Protein AF-A0A6N6S0V0-F1 (afdb_monomer)

Mean predicted aligned error: 8.51 Å

Structure (mmCIF, N/CA/C/O backbone):
data_AF-A0A6N6S0V0-F1
#
_entry.id   AF-A0A6N6S0V0-F1
#
loop_
_atom_site.group_PDB
_atom_site.id
_atom_site.type_symbol
_atom_site.label_atom_id
_atom_site.label_alt_id
_atom_site.label_comp_id
_atom_site.label_asym_id
_atom_site.label_entity_id
_atom_site.label_seq_id
_atom_site.pdbx_PDB_ins_code
_atom_site.Cartn_x
_atom_site.Cartn_y
_atom_site.Cartn_z
_atom_site.occupancy
_atom_site.B_iso_or_equiv
_atom_site.auth_seq_id
_atom_site.auth_comp_id
_atom_site.auth_asym_id
_atom_site.auth_atom_id
_atom_site.pdbx_PDB_model_num
ATOM 1 N N . MET A 1 1 ? -12.420 2.043 32.233 1.00 51.09 1 MET A N 1
ATOM 2 C CA . MET A 1 1 ? -12.895 2.831 31.072 1.00 51.09 1 MET A CA 1
ATOM 3 C C . MET A 1 1 ? -11.748 3.290 30.139 1.00 51.09 1 MET A C 1
ATOM 5 O O . MET A 1 1 ? -11.850 4.360 29.569 1.00 51.09 1 MET A O 1
ATOM 9 N N . LYS A 1 2 ? -10.677 2.492 29.927 1.00 57.66 2 LYS A N 1
ATOM 10 C CA . LYS A 1 2 ? -9.494 2.874 29.107 1.00 57.66 2 LYS A CA 1
ATOM 11 C C . LYS A 1 2 ? -9.527 2.423 27.634 1.00 57.66 2 LYS A C 1
ATOM 13 O O . LYS A 1 2 ? -8.798 2.944 26.811 1.00 57.66 2 LYS A O 1
ATOM 18 N N . LYS A 1 3 ? -10.421 1.495 27.281 1.00 58.19 3 LYS A N 1
ATOM 19 C CA . LYS A 1 3 ? -10.425 0.790 25.984 1.00 58.19 3 LYS A CA 1
ATOM 20 C C . LYS A 1 3 ? -10.667 1.682 24.751 1.00 58.19 3 LYS A C 1
ATOM 22 O O . LYS A 1 3 ? -10.444 1.241 23.632 1.00 58.19 3 LYS A O 1
ATOM 27 N N . ASN A 1 4 ? -11.180 2.902 24.931 1.00 60.28 4 ASN A N 1
ATOM 28 C CA . ASN A 1 4 ? -11.563 3.778 23.820 1.00 60.28 4 ASN A CA 1
ATOM 29 C C . ASN A 1 4 ? -10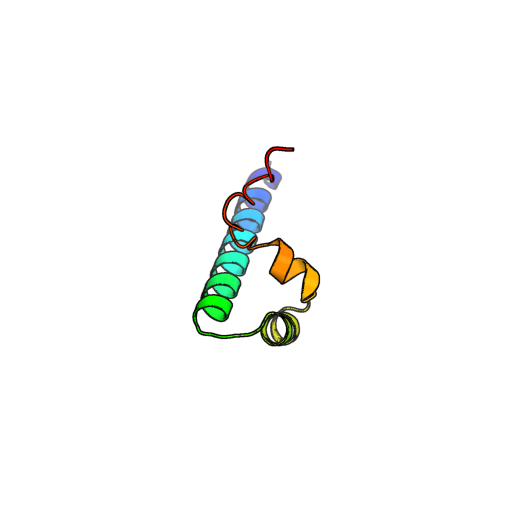.409 4.647 23.296 1.00 60.28 4 ASN A C 1
ATOM 31 O O . ASN A 1 4 ? -10.410 4.970 22.111 1.00 60.28 4 ASN A O 1
ATOM 35 N N . GLU A 1 5 ? -9.434 5.002 24.136 1.00 62.50 5 GLU A N 1
ATOM 36 C CA . GLU A 1 5 ? -8.276 5.814 23.727 1.00 62.50 5 GLU A CA 1
ATOM 37 C C . GLU A 1 5 ? -7.270 4.981 22.926 1.00 62.50 5 GLU A C 1
ATOM 39 O O . GLU A 1 5 ? -6.834 5.409 21.856 1.00 62.50 5 GLU A O 1
ATOM 44 N N . ASP A 1 6 ? -7.017 3.745 23.366 1.00 67.56 6 ASP A N 1
ATOM 45 C CA . ASP A 1 6 ? -6.125 2.796 22.685 1.00 67.56 6 ASP A CA 1
ATOM 46 C C . ASP A 1 6 ? -6.557 2.557 21.224 1.00 67.56 6 ASP A C 1
ATOM 48 O O . ASP A 1 6 ? -5.749 2.593 20.297 1.00 67.56 6 ASP A O 1
ATOM 52 N N . ASN A 1 7 ? -7.869 2.446 20.987 1.00 81.00 7 ASN A N 1
ATOM 53 C CA . ASN A 1 7 ? -8.439 2.268 19.649 1.00 81.00 7 ASN A CA 1
ATOM 54 C C . ASN A 1 7 ? -8.213 3.468 18.713 1.00 81.00 7 ASN A C 1
ATOM 56 O O . ASN A 1 7 ? -8.202 3.304 17.488 1.00 81.00 7 ASN A O 1
ATOM 60 N N . ASN A 1 8 ? -8.105 4.684 19.250 1.00 88.00 8 ASN A N 1
ATOM 61 C CA . ASN A 1 8 ? -7.848 5.875 18.440 1.00 88.00 8 ASN A CA 1
ATOM 62 C C . ASN A 1 8 ? -6.372 5.958 18.059 1.00 88.00 8 ASN A C 1
ATOM 64 O O . ASN A 1 8 ? -6.061 6.230 16.897 1.00 88.00 8 ASN A O 1
ATOM 68 N N . LEU A 1 9 ? -5.491 5.627 19.002 1.00 90.56 9 LEU A N 1
ATOM 69 C CA . LEU A 1 9 ? -4.050 5.614 18.793 1.00 90.56 9 LEU A CA 1
ATOM 70 C C . LEU A 1 9 ? -3.640 4.553 17.758 1.00 90.56 9 LEU A C 1
ATOM 72 O O . LEU A 1 9 ? -2.893 4.846 16.825 1.00 90.56 9 LEU A O 1
ATOM 76 N N . GLU A 1 10 ? -4.211 3.348 17.822 1.00 91.06 10 GLU A N 1
ATOM 77 C CA . GLU A 1 10 ? -3.973 2.300 16.817 1.00 91.06 10 GLU A CA 1
ATOM 78 C C . GLU A 1 10 ? -4.420 2.714 15.405 1.00 91.06 10 GLU A C 1
ATOM 80 O O . GLU A 1 10 ? -3.729 2.460 14.409 1.00 91.06 10 GLU A O 1
ATOM 85 N N . LYS A 1 11 ? -5.576 3.381 15.294 1.00 92.94 11 LYS A N 1
ATOM 86 C CA . LYS A 1 11 ? -6.065 3.914 14.012 1.00 92.94 11 LYS A CA 1
ATOM 87 C C . LYS A 1 11 ? -5.126 4.979 13.463 1.00 92.94 11 LYS A C 1
ATOM 89 O O . LYS A 1 11 ? -4.906 5.021 12.251 1.00 92.94 11 LYS A O 1
ATOM 94 N N . GLU A 1 12 ? -4.595 5.832 14.327 1.00 93.94 12 GLU A N 1
ATOM 95 C CA . GLU A 1 12 ? -3.664 6.886 13.947 1.00 93.94 12 GLU A CA 1
ATOM 96 C C . GLU A 1 12 ? -2.326 6.312 13.477 1.00 93.94 12 GLU A C 1
ATOM 98 O O . GLU A 1 12 ? -1.896 6.620 12.365 1.00 93.94 12 GLU A O 1
ATOM 103 N N . ILE A 1 13 ? -1.746 5.365 14.219 1.00 93.94 13 ILE A N 1
ATOM 104 C CA . ILE A 1 13 ? -0.534 4.637 13.810 1.00 93.94 13 ILE A CA 1
ATOM 105 C C . ILE A 1 13 ? -0.738 3.972 12.443 1.00 93.94 13 ILE A C 1
ATOM 107 O O . ILE A 1 13 ? 0.114 4.075 11.554 1.00 93.94 13 ILE A O 1
ATOM 111 N N . LYS A 1 14 ? -1.896 3.337 12.223 1.00 92.31 14 LYS A N 1
ATOM 112 C CA . LYS A 1 14 ? -2.229 2.731 10.927 1.00 92.31 14 LYS A CA 1
ATOM 113 C C . LYS A 1 14 ? -2.290 3.772 9.805 1.00 92.31 14 LYS A C 1
ATOM 115 O O . LYS A 1 14 ? -1.806 3.497 8.707 1.00 92.31 14 LYS A O 1
ATOM 120 N N . ARG A 1 15 ? 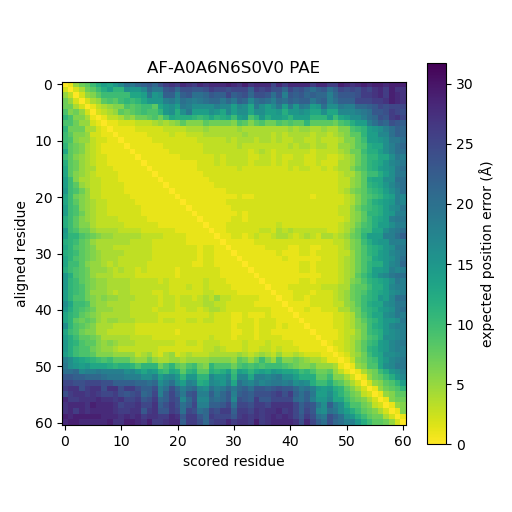-2.860 4.956 10.054 1.00 93.75 15 ARG A N 1
ATOM 121 C CA . ARG A 1 15 ? -2.900 6.059 9.075 1.00 93.75 15 ARG A C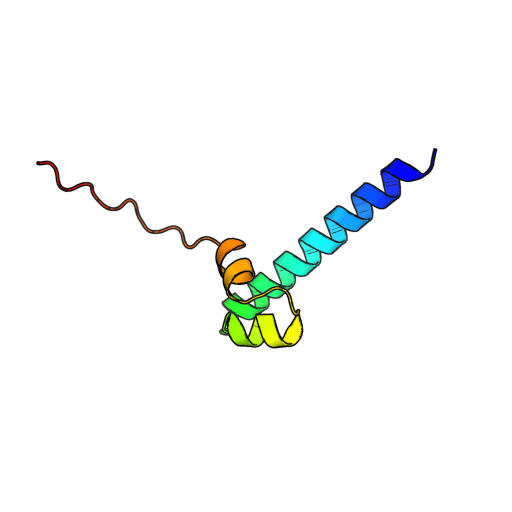A 1
ATOM 122 C C . ARG A 1 15 ? -1.501 6.581 8.758 1.00 93.75 15 ARG A C 1
ATOM 124 O O . ARG A 1 15 ? -1.189 6.727 7.579 1.00 93.75 15 ARG A O 1
ATOM 131 N N . ILE A 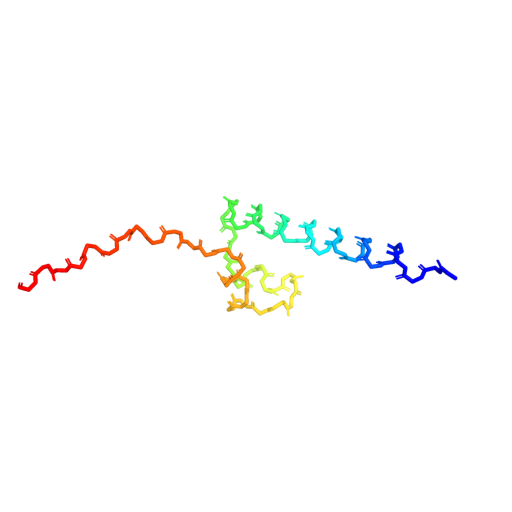1 16 ? -0.665 6.792 9.775 1.00 95.31 16 ILE A N 1
ATOM 132 C CA . ILE A 1 16 ? 0.721 7.253 9.610 1.00 95.31 16 ILE A CA 1
ATOM 133 C C . ILE A 1 16 ? 1.513 6.251 8.766 1.00 95.31 16 ILE A C 1
ATOM 135 O O . ILE A 1 16 ? 2.117 6.634 7.766 1.00 95.31 16 ILE A O 1
ATOM 139 N N . ARG A 1 17 ? 1.438 4.954 9.090 1.00 93.81 17 ARG A N 1
ATOM 140 C CA . ARG A 1 17 ? 2.089 3.902 8.296 1.00 93.81 17 ARG A CA 1
ATOM 141 C C . ARG A 1 17 ? 1.643 3.931 6.834 1.00 93.81 17 ARG A C 1
ATOM 143 O O . ARG A 1 17 ? 2.477 3.866 5.937 1.00 93.81 17 ARG A O 1
ATOM 150 N N . ASN A 1 18 ? 0.340 4.049 6.583 1.00 93.81 18 ASN A N 1
ATOM 151 C CA . ASN A 1 18 ? -0.179 4.114 5.219 1.00 93.81 18 ASN A CA 1
ATOM 152 C C . ASN A 1 18 ? 0.342 5.358 4.476 1.00 93.81 18 ASN A C 1
ATOM 154 O O . ASN A 1 18 ? 0.684 5.266 3.301 1.00 93.81 18 ASN A O 1
ATOM 158 N N . LEU A 1 19 ? 0.445 6.505 5.152 1.00 95.06 19 LEU A N 1
ATOM 159 C CA . LEU A 1 19 ? 0.996 7.725 4.562 1.00 95.06 19 LEU A CA 1
ATOM 160 C C . LEU A 1 19 ? 2.474 7.552 4.179 1.00 95.06 19 LEU A C 1
ATOM 162 O O . LEU A 1 19 ? 2.867 7.931 3.079 1.00 95.06 19 LEU A O 1
ATOM 166 N N . LEU A 1 20 ? 3.276 6.932 5.048 1.00 95.56 20 LEU A N 1
ATOM 167 C CA . LEU A 1 20 ? 4.692 6.661 4.780 1.00 95.56 20 LEU A CA 1
ATOM 168 C C . LEU A 1 20 ? 4.880 5.730 3.577 1.00 95.56 20 LEU A C 1
ATOM 170 O O . LEU A 1 20 ? 5.719 6.000 2.719 1.00 95.56 20 LEU A O 1
ATOM 174 N N . ILE A 1 21 ? 4.059 4.682 3.466 1.00 95.00 21 ILE A N 1
ATOM 175 C CA . ILE A 1 21 ? 4.083 3.789 2.299 1.00 95.00 21 ILE A CA 1
ATOM 176 C C . ILE A 1 21 ? 3.729 4.570 1.028 1.00 95.00 21 ILE A C 1
ATOM 178 O O . ILE A 1 21 ? 4.415 4.436 0.019 1.00 95.00 21 ILE A O 1
ATOM 182 N N . LEU A 1 22 ? 2.703 5.427 1.070 1.00 93.94 22 LEU A N 1
ATOM 183 C CA . LEU A 1 22 ? 2.332 6.260 -0.076 1.00 93.94 22 LEU A CA 1
ATOM 184 C C . LEU A 1 22 ? 3.476 7.188 -0.512 1.00 93.94 22 LEU A C 1
ATOM 186 O O . LEU A 1 22 ? 3.707 7.344 -1.711 1.00 93.94 22 LEU A O 1
ATOM 190 N N . ILE A 1 23 ? 4.195 7.788 0.441 1.00 95.19 23 ILE A N 1
ATOM 191 C CA . ILE A 1 23 ? 5.359 8.637 0.157 1.00 95.19 23 ILE A CA 1
ATOM 192 C C . ILE A 1 23 ? 6.462 7.820 -0.517 1.00 95.19 23 ILE A C 1
ATOM 194 O O . ILE A 1 23 ? 6.969 8.251 -1.547 1.00 95.19 23 ILE A O 1
ATOM 198 N N . ALA A 1 24 ? 6.787 6.633 0.003 1.00 94.19 24 ALA A N 1
ATOM 199 C CA . ALA A 1 24 ? 7.792 5.760 -0.601 1.00 94.19 24 ALA A CA 1
ATOM 200 C C . ALA A 1 24 ? 7.438 5.414 -2.056 1.00 94.19 24 ALA A C 1
ATOM 202 O O . ALA A 1 24 ? 8.264 5.593 -2.952 1.00 94.19 24 ALA A O 1
ATOM 203 N N . LEU A 1 25 ? 6.186 5.012 -2.307 1.00 93.19 25 LEU A N 1
ATOM 204 C CA . LEU A 1 25 ? 5.698 4.714 -3.658 1.00 93.19 25 LEU A CA 1
ATOM 205 C C . LEU A 1 25 ? 5.778 5.943 -4.578 1.00 93.19 25 LEU A C 1
ATOM 207 O O . LEU A 1 25 ? 6.185 5.835 -5.733 1.00 93.19 25 LEU A O 1
ATOM 211 N N . LYS A 1 26 ? 5.427 7.132 -4.071 1.00 92.56 26 LYS A N 1
ATOM 212 C CA . LYS A 1 26 ? 5.514 8.391 -4.829 1.00 92.56 26 LYS A CA 1
ATOM 213 C C . LYS A 1 26 ? 6.960 8.800 -5.131 1.00 92.56 26 LYS A C 1
ATOM 215 O O . LYS A 1 26 ? 7.194 9.444 -6.149 1.00 92.56 26 LYS A O 1
ATOM 220 N N . SER A 1 27 ? 7.904 8.421 -4.277 1.00 95.44 27 SER A N 1
ATOM 221 C CA . SER A 1 27 ? 9.343 8.615 -4.484 1.00 95.44 27 SER A CA 1
ATOM 222 C C . SER A 1 27 ? 9.968 7.584 -5.432 1.00 95.44 27 SER A C 1
ATOM 224 O O . SER A 1 27 ? 11.166 7.653 -5.684 1.00 95.44 27 SER A O 1
ATOM 226 N N . GLY A 1 28 ? 9.176 6.652 -5.974 1.00 93.94 28 GLY A N 1
ATOM 227 C CA . GLY A 1 28 ? 9.618 5.666 -6.961 1.00 93.94 28 GLY A CA 1
ATOM 228 C C . GLY A 1 28 ? 9.861 4.266 -6.404 1.00 93.94 28 GLY A C 1
ATOM 229 O O . GLY A 1 28 ? 10.222 3.385 -7.180 1.00 93.94 28 GLY A O 1
ATOM 230 N N . ALA A 1 29 ? 9.630 4.032 -5.107 1.00 96.00 29 ALA A N 1
ATOM 231 C CA . ALA A 1 29 ? 9.702 2.683 -4.562 1.00 96.00 29 ALA A CA 1
ATOM 232 C C . ALA A 1 29 ? 8.614 1.795 -5.179 1.00 96.00 29 ALA A C 1
ATOM 234 O O . ALA A 1 29 ? 7.458 2.192 -5.362 1.00 96.00 29 ALA A O 1
ATOM 235 N N . THR A 1 30 ? 8.977 0.559 -5.468 1.00 95.06 30 THR A N 1
ATOM 236 C CA . THR A 1 30 ? 8.068 -0.479 -5.938 1.00 95.06 30 THR A CA 1
ATOM 237 C C . THR A 1 30 ? 7.266 -1.070 -4.777 1.00 95.06 30 THR A C 1
ATOM 239 O O . THR A 1 30 ? 7.643 -1.002 -3.604 1.00 95.06 30 THR A O 1
ATOM 242 N N . SER A 1 31 ? 6.141 -1.718 -5.097 1.00 94.12 31 SER A N 1
ATOM 243 C CA . SER A 1 31 ? 5.362 -2.448 -4.089 1.00 94.12 31 SER A CA 1
ATOM 244 C C . SER A 1 31 ? 6.144 -3.592 -3.436 1.00 94.12 31 SER A C 1
ATOM 246 O O . SER A 1 31 ? 5.820 -3.971 -2.314 1.00 94.12 31 SER A O 1
ATOM 248 N N . ASP A 1 32 ? 7.145 -4.145 -4.126 1.00 96.88 32 ASP A N 1
ATOM 249 C CA . ASP A 1 32 ? 7.968 -5.245 -3.620 1.00 96.88 32 ASP A CA 1
ATOM 250 C C . ASP A 1 32 ? 9.045 -4.740 -2.649 1.00 96.88 32 ASP A C 1
ATOM 252 O O . ASP A 1 32 ? 9.236 -5.342 -1.595 1.00 96.88 32 ASP A O 1
ATOM 256 N N . GLU A 1 33 ? 9.651 -3.579 -2.912 1.00 96.38 33 GLU A N 1
ATOM 257 C CA . GLU A 1 33 ? 10.550 -2.902 -1.962 1.00 96.38 33 G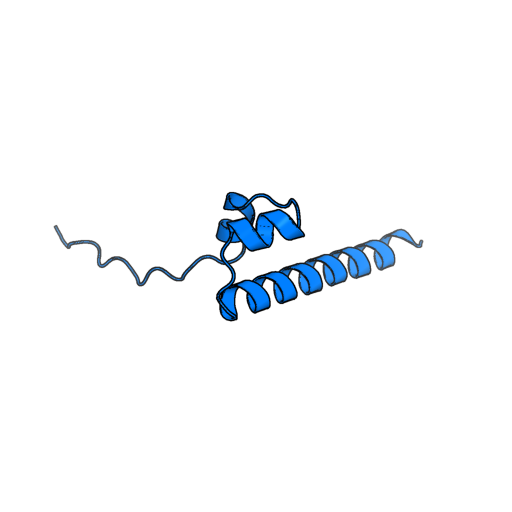LU A CA 1
ATOM 258 C C . GLU A 1 33 ? 9.798 -2.446 -0.705 1.00 96.38 33 GLU A C 1
ATOM 260 O O . GLU A 1 33 ? 10.254 -2.655 0.421 1.00 96.38 33 GLU A O 1
ATOM 265 N N . ALA A 1 34 ? 8.592 -1.893 -0.870 1.00 94.75 34 ALA A N 1
ATOM 266 C CA . ALA A 1 34 ? 7.739 -1.551 0.264 1.00 94.75 34 ALA A CA 1
ATOM 267 C C . ALA A 1 34 ? 7.317 -2.803 1.058 1.00 94.75 34 ALA A C 1
ATOM 269 O O . ALA A 1 34 ? 7.228 -2.763 2.287 1.00 94.75 34 ALA A O 1
ATOM 270 N N . ASN A 1 35 ? 7.082 -3.932 0.382 1.00 96.62 35 ASN A N 1
ATOM 271 C CA . ASN A 1 35 ? 6.811 -5.210 1.037 1.00 96.62 35 ASN A CA 1
ATOM 272 C C . ASN A 1 35 ? 8.028 -5.720 1.815 1.00 96.62 35 ASN A C 1
ATOM 274 O O . ASN A 1 35 ? 7.864 -6.142 2.955 1.00 96.62 35 ASN A O 1
ATOM 278 N N . TYR A 1 36 ? 9.229 -5.634 1.245 1.00 96.19 36 TYR A N 1
ATOM 279 C CA . TYR A 1 36 ? 10.466 -6.012 1.929 1.00 96.19 36 TYR A CA 1
ATOM 280 C C . TYR A 1 36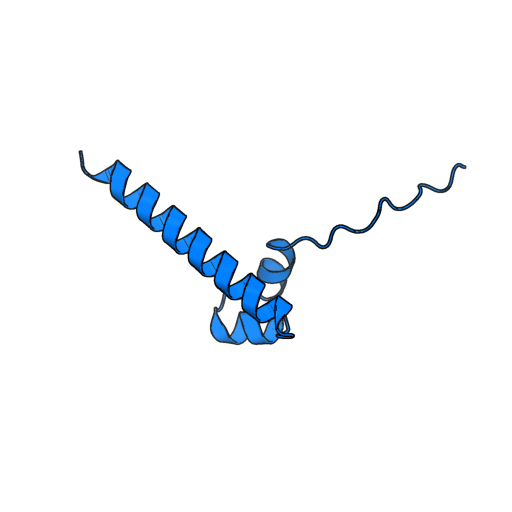 ? 10.638 -5.257 3.257 1.00 96.19 36 TYR A C 1
ATOM 282 O O . TYR A 1 36 ? 10.983 -5.861 4.268 1.00 96.19 36 TYR A O 1
ATOM 290 N N . ALA A 1 37 ? 10.308 -3.962 3.286 1.00 93.00 37 ALA A N 1
ATOM 291 C CA . ALA A 1 37 ? 10.417 -3.143 4.494 1.00 93.00 37 ALA A CA 1
ATOM 292 C C . ALA A 1 37 ? 9.286 -3.357 5.521 1.00 93.00 37 ALA A C 1
ATOM 294 O O . ALA A 1 37 ? 9.483 -3.113 6.709 1.00 93.00 37 ALA A O 1
ATOM 295 N N . THR A 1 38 ? 8.085 -3.753 5.085 1.00 91.56 38 THR A N 1
ATOM 296 C CA . THR A 1 38 ? 6.878 -3.725 5.941 1.00 91.56 38 THR A CA 1
ATOM 297 C C . THR A 1 38 ? 6.252 -5.090 6.218 1.00 91.56 38 THR A C 1
ATOM 299 O O . THR A 1 38 ? 5.421 -5.198 7.119 1.00 91.56 38 THR A O 1
ATOM 302 N N . GLY A 1 39 ? 6.580 -6.118 5.432 1.00 94.94 39 GLY A N 1
ATOM 303 C CA . GLY A 1 39 ? 5.985 -7.455 5.516 1.00 94.94 39 GLY A CA 1
ATOM 304 C C . GLY A 1 39 ? 4.484 -7.516 5.194 1.00 94.94 39 GLY A C 1
ATOM 305 O O . GLY A 1 39 ? 3.838 -8.524 5.463 1.00 94.94 39 GLY A O 1
ATOM 306 N N . MET A 1 40 ? 3.889 -6.451 4.643 1.00 93.00 40 MET A N 1
ATOM 307 C CA . MET A 1 40 ? 2.431 -6.360 4.454 1.00 93.00 40 MET A CA 1
ATOM 308 C C . MET A 1 40 ? 1.898 -7.165 3.260 1.00 93.00 40 MET A C 1
ATOM 310 O O . MET A 1 40 ? 0.685 -7.356 3.138 1.00 93.00 40 MET A O 1
ATOM 314 N N . GLY A 1 41 ? 2.779 -7.625 2.375 1.00 95.75 41 GLY A N 1
ATOM 315 C CA . GLY A 1 41 ? 2.448 -8.237 1.095 1.00 95.75 41 GLY A CA 1
ATOM 316 C C . GLY A 1 41 ? 2.298 -7.193 -0.011 1.00 95.75 41 GLY A C 1
ATOM 317 O O . GLY A 1 41 ? 1.484 -6.271 0.080 1.00 95.75 41 GLY A O 1
ATOM 318 N N . ALA A 1 42 ? 3.031 -7.369 -1.113 1.00 94.81 42 ALA A N 1
ATOM 319 C CA . ALA A 1 42 ? 3.008 -6.432 -2.240 1.00 94.81 42 ALA A CA 1
ATOM 320 C C . ALA A 1 42 ? 1.604 -6.274 -2.859 1.00 94.81 42 ALA A C 1
ATOM 322 O O . ALA A 1 42 ? 1.204 -5.175 -3.244 1.00 94.81 42 ALA A O 1
ATOM 323 N N . ALA A 1 43 ? 0.815 -7.355 -2.909 1.00 93.88 43 ALA A N 1
ATOM 324 C CA . ALA A 1 43 ? -0.570 -7.313 -3.382 1.00 93.88 43 ALA A CA 1
ATOM 325 C C . ALA A 1 43 ? -1.472 -6.441 -2.489 1.00 93.88 43 ALA A C 1
ATOM 327 O O . ALA A 1 43 ? -2.252 -5.642 -3.009 1.00 93.88 43 ALA A O 1
ATOM 328 N N . ASN A 1 44 ? -1.316 -6.537 -1.165 1.00 93.88 44 ASN A N 1
ATOM 329 C CA . ASN A 1 44 ? -2.067 -5.722 -0.211 1.00 93.88 44 ASN A CA 1
ATOM 330 C C . ASN A 1 44 ? -1.685 -4.244 -0.333 1.00 93.88 44 ASN A C 1
ATOM 332 O O . ASN A 1 44 ? -2.571 -3.395 -0.388 1.00 93.88 44 ASN A O 1
ATOM 336 N N . ILE A 1 45 ? -0.389 -3.937 -0.466 1.00 94.12 45 ILE A N 1
ATOM 337 C CA . ILE A 1 45 ? 0.108 -2.565 -0.663 1.00 94.12 45 ILE A CA 1
ATOM 338 C C . ILE A 1 45 ? -0.500 -1.935 -1.924 1.00 94.12 45 ILE A C 1
ATOM 340 O O . ILE A 1 45 ? -0.986 -0.806 -1.878 1.00 94.12 45 ILE A O 1
ATOM 344 N N . ARG A 1 46 ? -0.560 -2.675 -3.039 1.00 91.38 46 ARG A N 1
ATOM 345 C CA . ARG A 1 46 ? -1.229 -2.203 -4.267 1.00 91.38 46 ARG A CA 1
ATOM 346 C C . ARG A 1 46 ? -2.728 -1.961 -4.062 1.00 91.38 46 ARG A C 1
ATOM 348 O O . ARG A 1 46 ? -3.275 -1.020 -4.631 1.00 91.38 46 ARG A O 1
ATOM 355 N N . GLY A 1 47 ? -3.387 -2.784 -3.246 1.00 90.75 47 GLY A N 1
ATOM 356 C CA . GLY A 1 47 ? -4.799 -2.618 -2.892 1.00 90.75 47 GLY A CA 1
ATOM 357 C C . GLY A 1 47 ? -5.084 -1.395 -2.012 1.00 90.75 47 GLY A C 1
ATOM 358 O O . GLY A 1 47 ? -6.175 -0.836 -2.087 1.00 90.75 47 GLY A O 1
ATOM 359 N N . MET A 1 48 ? -4.109 -0.946 -1.214 1.00 90.69 48 MET A N 1
ATOM 360 C CA . MET A 1 48 ? -4.253 0.226 -0.337 1.00 90.69 48 MET A CA 1
ATOM 361 C C . MET A 1 48 ? -4.333 1.549 -1.106 1.00 90.69 48 MET A C 1
ATOM 363 O O . MET A 1 48 ? -4.968 2.489 -0.629 1.00 90.69 48 MET A O 1
ATOM 367 N N . PHE A 1 49 ? -3.711 1.623 -2.286 1.00 87.19 49 PHE A N 1
ATOM 368 C CA . PHE A 1 49 ? -3.632 2.839 -3.100 1.00 87.19 49 PHE A CA 1
ATOM 369 C C . PHE A 1 49 ? -4.154 2.567 -4.515 1.00 87.19 49 PHE A C 1
ATOM 371 O O . PHE A 1 49 ? -3.371 2.456 -5.463 1.00 87.19 49 PHE A O 1
ATOM 378 N N . PRO A 1 50 ? -5.481 2.426 -4.688 1.00 78.88 50 PRO A N 1
ATOM 379 C CA . PRO A 1 50 ? -6.056 2.126 -5.987 1.00 78.88 50 PRO A CA 1
ATOM 380 C C . PRO A 1 50 ? -5.765 3.265 -6.963 1.00 78.88 50 PRO A C 1
ATOM 382 O O . PRO A 1 50 ? -6.177 4.410 -6.773 1.00 78.88 50 PRO A O 1
ATOM 385 N N . ILE A 1 51 ? -5.080 2.935 -8.054 1.00 75.19 51 ILE A N 1
ATOM 386 C CA . ILE A 1 51 ? -4.900 3.860 -9.168 1.00 75.19 51 ILE A CA 1
ATOM 387 C C . ILE A 1 51 ? -6.290 4.128 -9.739 1.00 75.19 51 ILE A C 1
ATOM 389 O O . ILE A 1 51 ? -6.995 3.191 -10.130 1.00 75.19 51 ILE A O 1
ATOM 393 N N . LYS A 1 52 ? -6.688 5.403 -9.804 1.00 70.75 52 LYS A N 1
ATOM 394 C CA . LYS A 1 52 ? -7.917 5.824 -10.480 1.00 70.75 52 LYS A CA 1
ATOM 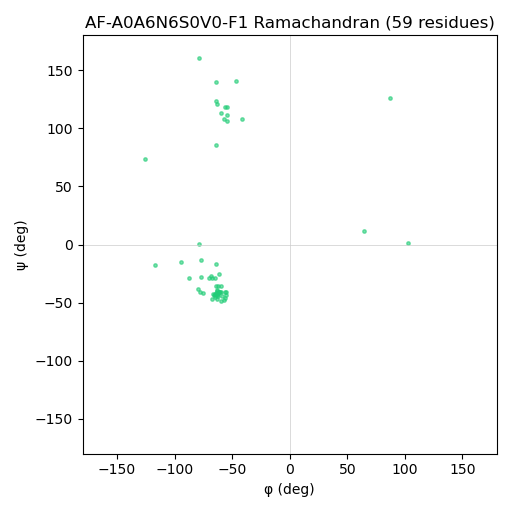395 C C . LYS A 1 52 ? -7.761 5.512 -11.968 1.00 70.75 52 LYS A C 1
ATOM 397 O O . LYS A 1 52 ? -7.323 6.349 -12.751 1.00 70.75 52 LYS A O 1
ATOM 402 N N . ARG A 1 53 ? -8.081 4.279 -12.365 1.00 62.50 53 ARG A N 1
ATOM 403 C CA . ARG A 1 53 ? -8.200 3.900 -13.772 1.00 62.50 53 ARG A CA 1
ATOM 404 C C . ARG A 1 53 ? -9.296 4.802 -14.327 1.00 62.50 53 ARG A C 1
ATOM 406 O O . ARG A 1 53 ? -10.433 4.726 -13.862 1.00 62.50 53 ARG A O 1
ATOM 413 N N . GLY A 1 54 ? -8.940 5.719 -15.232 1.00 61.41 54 GLY A N 1
ATOM 414 C CA . GLY A 1 54 ? -9.918 6.588 -15.887 1.00 61.41 54 GLY A CA 1
ATOM 415 C C . GLY A 1 54 ? -11.098 5.743 -16.363 1.00 61.41 54 GLY A C 1
ATOM 416 O O . GLY A 1 54 ? -10.876 4.600 -16.771 1.00 61.41 54 GLY A O 1
ATOM 417 N N . LYS A 1 55 ? -12.337 6.257 -16.234 1.00 58.88 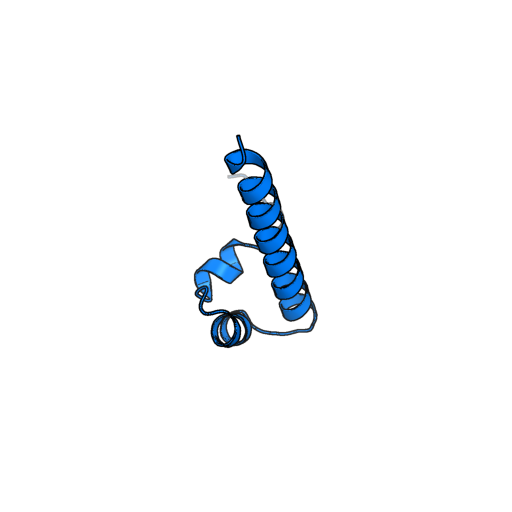55 LYS A N 1
ATOM 418 C CA . LYS A 1 55 ? -13.565 5.547 -16.636 1.00 58.88 55 LYS A CA 1
ATOM 419 C C . LYS A 1 55 ? -13.288 4.864 -17.970 1.00 58.88 55 LYS A C 1
ATOM 421 O O . LYS A 1 55 ? -13.143 5.545 -18.984 1.00 58.88 55 LYS A O 1
ATOM 426 N N . ARG A 1 56 ? -13.166 3.534 -17.957 1.00 62.78 56 ARG A N 1
ATOM 427 C CA . ARG A 1 56 ? -13.060 2.743 -19.178 1.00 62.78 56 ARG A CA 1
ATOM 428 C C . ARG A 1 56 ? -14.326 3.111 -19.938 1.00 62.78 56 ARG A C 1
ATOM 430 O O . ARG A 1 56 ? -15.411 2.810 -19.445 1.00 62.78 56 ARG A O 1
ATOM 437 N N . ARG A 1 57 ? -14.211 3.882 -21.027 1.00 58.12 57 ARG A N 1
ATOM 438 C CA . ARG A 1 57 ? -15.357 4.193 -21.884 1.00 58.12 57 ARG A CA 1
ATOM 439 C C . ARG A 1 57 ? -15.921 2.832 -22.263 1.00 58.12 57 ARG A C 1
ATOM 441 O O . ARG A 1 57 ? -15.259 2.083 -22.979 1.00 58.12 57 ARG A O 1
ATOM 448 N N . ALA A 1 58 ? -17.057 2.465 -21.674 1.00 60.88 58 ALA A N 1
ATOM 449 C CA . ALA A 1 58 ? -17.788 1.293 -22.102 1.00 60.88 58 ALA A CA 1
ATOM 450 C C . ALA A 1 58 ? -18.010 1.514 -23.596 1.00 60.88 58 ALA A C 1
ATOM 452 O O . ALA A 1 58 ? -18.552 2.552 -23.978 1.00 60.88 58 ALA A O 1
ATOM 453 N N . LYS A 1 59 ? -17.466 0.629 -24.439 1.00 53.78 59 LYS A N 1
ATOM 454 C CA . LYS A 1 59 ? -17.795 0.641 -25.862 1.00 53.78 59 LYS A CA 1
ATOM 455 C C . LYS A 1 59 ? -19.318 0.563 -25.914 1.00 53.78 59 LYS A C 1
ATOM 457 O O . LYS A 1 59 ? -19.875 -0.442 -25.478 1.00 53.78 59 LYS A O 1
ATOM 462 N N . ALA A 1 60 ? -19.957 1.651 -26.343 1.00 55.50 60 ALA A N 1
ATOM 463 C CA . ALA A 1 60 ? -21.355 1.628 -26.723 1.00 55.50 60 ALA A CA 1
ATOM 464 C C . ALA A 1 60 ? -21.464 0.546 -27.799 1.00 55.50 60 ALA A C 1
ATOM 466 O O . ALA A 1 60 ? -20.714 0.576 -28.779 1.00 55.50 60 ALA A O 1
ATOM 467 N N . LYS A 1 61 ? -22.251 -0.479 -27.490 1.00 54.53 61 LYS A N 1
ATOM 468 C CA . LYS A 1 61 ? -22.573 -1.554 -28.414 1.00 54.53 61 LYS A CA 1
ATOM 469 C C . LYS A 1 61 ? -23.625 -1.050 -29.388 1.00 54.53 61 LYS A C 1
ATOM 471 O O . LYS A 1 61 ? -24.484 -0.266 -28.926 1.00 54.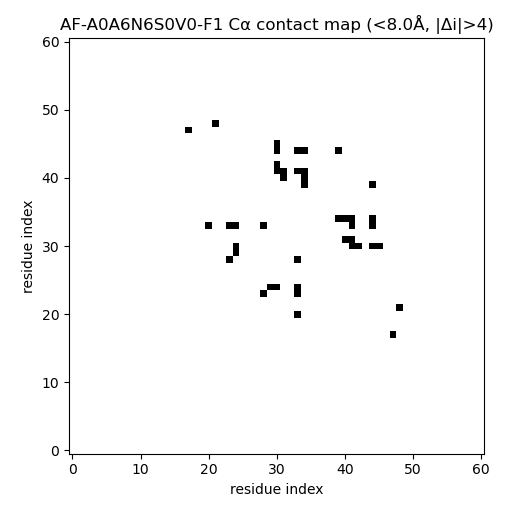53 61 LYS A O 1
#

Foldseek 3Di:
DPVPVVVVVVVVVVVVLLVVLVVCVVVPDQLVNSCVVPVPDSVVNCVSDPDPPDPPPPPPD

Radius of gyration: 16.62 Å; Cα contacts (8 Å, |Δi|>4): 22; chains: 1; bounding box: 33×17×60 Å

Nearest PDB structures (foldseek):
  8b4h-assembly1_A  TM=7.092E-01  e=2.064E+00  Geobacillus stearothermophilus
  3c07-assembly1_A  TM=5.631E-01  e=8.747E+00  Streptomyces coelicolor A3(2)

pLDDT: mean 84.03, std 15.15, range [51.09, 96.88]

Solvent-accessible surface area (backbone atoms only — not comparable to full-atom values): 3803 Å² total; per-residue (Å²): 140,66,77,68,59,57,59,49,52,54,53,47,54,53,50,52,53,52,51,52,52,51,50,43,46,73,74,67,47,48,50,61,59,52,18,72,77,63,72,68,41,36,70,51,55,51,65,74,60,71,75,83,72,70,82,74,77,72,77,83,125

Secondary structure (DSSP, 8-state):
--HHHHHHHHHHHHHHHHHHHHHHHHTT--HHHHHHHH-S-HHHHHHHS------------

Sequence (61 aa):
MKKNEDNNLEKEIKRIRNLLILIALKSGATSDEANYATGMGAANIRGMFPIKRGKRRAKAK